Protein AF-0000000087411820 (afdb_homodimer)

Nearest PDB structures (foldseek):
  9e6q-assembly1_AR  TM=7.137E-01  e=5.058E-02  Pyrobaculum calidifontis JCM 11548
  6uz7-assembly1_AS  TM=5.877E-01  e=3.475E+00  Kluyveromyces lactis
  8ove-assembly1_BS  TM=5.821E-01  e=7.176E+00  Trypanosoma brucei brucei
  4v8p-assembly2_DX  TM=5.205E-01  e=9.707E+00  Tetrahymena thermophila
  9e6q-assembly1_AR  TM=7.141E-01  e=4.896E-02  Pyrobaculum calidifontis JCM 11548

Sequence (134 aa):
MFAYRFEVIFSDESRAAVVVIHDNEEEAFRSAQNQIDRYFLPSKSIKELAIVEKKPAEAGWGYVIELMFAYRFEVIFSDESRAAVVVIHDNEEEAFRSAQNQIDRYFLPSKSIKELAIVEKKPAEAGWGYVIEL

Foldseek 3Di:
DKKWWKWWQFPVRDIDIDIDDDDDDVVVVVVRQVVQPVVDVPHTHTPDMDTDDMDHPDPPDDDDDDD/DKKWWKWWQFPVRDIDIDIDDDDDDVVVVVVRQVVQVVVDVPHTHTPDMDTDDMDHPDPPDDDDDDD

pLDDT: mean 97.59, std 1.59, range [92.06, 98.94]

InterPro domains:
  IPR024998 Protein of unknown function DUF3906 [PF13046] (1-65)

Secondary structure (DSSP, 8-state):
-EEEEEEEEETTS-EEEEEEEESSHHHHHHHHHHHHHHHSSSPPPEEEEEEEEEEE--TT-EEEEE-/-EEEEEEEEETTS-EEEEEEEESSHHHHHHHHHHHHHHHSSSPPPEEEEEEEEEEE--TT-EEEEE-

Solvent-accessible surface area (backbone atoms only — not comparable to full-atom values): 7251 Å² total; per-residue (Å²): 95,28,30,37,34,30,41,36,34,31,68,87,66,48,45,30,38,33,38,30,30,26,82,46,68,70,60,35,52,53,36,44,51,50,52,50,46,70,70,31,83,73,70,74,58,74,66,44,77,43,81,74,48,78,42,66,62,39,74,68,36,70,47,79,41,74,80,95,28,31,36,33,30,43,35,34,31,69,86,67,49,44,30,37,33,39,33,31,26,84,46,68,69,60,35,52,52,35,45,52,51,52,49,46,70,71,31,83,73,70,74,59,75,66,42,78,43,80,74,47,78,42,66,62,38,72,69,36,68,48,78,41,76,80

Radius of gyration: 14.31 Å; Cα contacts (8 Å, |Δi|>4): 311; chains: 2; bounding box: 32×38×23 Å

Organism: NCBI:txid267746

Structure (mmCIF, N/CA/C/O backbone):
data_AF-0000000087411820-model_v1
#
loop_
_entity.id
_entity.type
_entity.pdbx_description
1 polymer 'DUF3906 domain-containing protein'
#
loop_
_atom_site.group_PDB
_atom_site.id
_atom_site.type_symbol
_atom_site.label_atom_id
_atom_site.label_alt_id
_atom_site.label_comp_id
_atom_site.label_asym_id
_atom_site.label_entity_id
_atom_site.label_seq_id
_atom_site.pdbx_PDB_ins_code
_atom_site.Cartn_x
_atom_site.Cartn_y
_atom_site.Cartn_z
_atom_site.occupancy
_atom_site.B_iso_or_equiv
_atom_site.auth_seq_id
_atom_site.auth_comp_id
_atom_site.auth_asym_id
_atom_site.auth_atom_id
_atom_site.pdbx_PDB_model_num
ATOM 1 N N . MET A 1 1 ? 15.359 1.253 -7.66 1 94.12 1 MET A N 1
ATOM 2 C CA . MET A 1 1 ? 14.344 0.221 -7.465 1 94.12 1 MET A CA 1
ATOM 3 C C . MET A 1 1 ? 12.945 0.786 -7.684 1 94.12 1 MET A C 1
ATOM 5 O O . MET A 1 1 ? 12.773 2 -7.801 1 94.12 1 MET A O 1
ATOM 9 N N . PHE A 1 2 ? 11.992 -0.154 -7.801 1 97.81 2 PHE A N 1
ATOM 10 C CA . PHE A 1 2 ? 10.617 0.273 -8.047 1 97.81 2 PHE A CA 1
ATOM 11 C C . PHE A 1 2 ? 9.688 -0.258 -6.957 1 97.81 2 PHE A C 1
ATOM 13 O O . PHE A 1 2 ? 9.938 -1.317 -6.383 1 97.81 2 PHE A O 1
ATOM 20 N N . ALA A 1 3 ? 8.742 0.548 -6.703 1 98.25 3 ALA A N 1
ATOM 21 C CA . ALA A 1 3 ? 7.617 0.067 -5.906 1 98.25 3 ALA A CA 1
ATOM 22 C C . ALA A 1 3 ? 6.477 -0.415 -6.801 1 98.25 3 ALA A C 1
ATOM 24 O O . ALA A 1 3 ? 6.105 0.263 -7.762 1 98.25 3 ALA A O 1
ATOM 25 N N . TYR A 1 4 ? 6.047 -1.57 -6.465 1 98.75 4 TYR A N 1
ATOM 26 C CA . TYR A 1 4 ? 4.953 -2.186 -7.211 1 98.75 4 TYR A CA 1
ATOM 27 C C . TYR A 1 4 ? 3.705 -2.312 -6.344 1 98.75 4 TYR A C 1
ATOM 29 O O . TYR A 1 4 ? 3.775 -2.797 -5.211 1 98.75 4 TYR A O 1
ATOM 37 N N . ARG A 1 5 ? 2.572 -1.894 -6.918 1 98.88 5 ARG A N 1
ATOM 38 C CA . ARG A 1 5 ? 1.275 -2.186 -6.316 1 98.88 5 ARG A CA 1
ATOM 39 C C . ARG A 1 5 ? 0.561 -3.303 -7.07 1 98.88 5 ARG A C 1
ATOM 41 O O . ARG A 1 5 ? 0.331 -3.195 -8.273 1 98.88 5 ARG A O 1
ATOM 48 N N . PHE A 1 6 ? 0.236 -4.301 -6.301 1 98.94 6 PHE A N 1
ATOM 49 C CA . PHE A 1 6 ? -0.529 -5.43 -6.82 1 98.94 6 PHE A CA 1
ATOM 50 C C . PHE A 1 6 ? -1.969 -5.383 -6.324 1 98.94 6 PHE A C 1
ATOM 52 O O . PHE A 1 6 ? -2.242 -4.84 -5.25 1 98.94 6 PHE A O 1
ATOM 59 N N . GLU A 1 7 ? -2.816 -5.93 -7.109 1 98.88 7 GLU A N 1
ATOM 60 C CA . GLU A 1 7 ? -4.117 -6.379 -6.625 1 98.88 7 GLU A CA 1
ATOM 61 C C . GLU A 1 7 ? -4.234 -7.898 -6.68 1 98.88 7 GLU A C 1
ATOM 63 O O . GLU A 1 7 ? -3.812 -8.523 -7.656 1 98.88 7 GLU A O 1
ATOM 68 N N . VAL A 1 8 ? -4.734 -8.414 -5.598 1 98.81 8 VAL A N 1
ATOM 69 C CA . VAL A 1 8 ? -4.953 -9.859 -5.547 1 98.81 8 VAL A CA 1
ATOM 70 C C . VAL A 1 8 ? -6.438 -10.148 -5.332 1 98.81 8 VAL A C 1
ATOM 72 O O . VAL A 1 8 ? -7.102 -9.469 -4.543 1 98.81 8 VAL A O 1
ATOM 75 N N . ILE A 1 9 ? -6.918 -11.047 -6.125 1 98.81 9 ILE A N 1
ATOM 76 C CA . ILE A 1 9 ? -8.219 -11.664 -5.902 1 98.81 9 ILE A CA 1
ATOM 77 C C . ILE A 1 9 ? -8.039 -13.102 -5.43 1 98.81 9 ILE A C 1
ATOM 79 O O . ILE A 1 9 ? -7.367 -13.898 -6.09 1 98.81 9 ILE A O 1
ATOM 83 N N . PHE A 1 10 ? -8.625 -13.305 -4.293 1 98.62 10 PHE A N 1
ATOM 84 C CA . PHE A 1 10 ? -8.5 -14.656 -3.748 1 98.62 10 PHE A CA 1
ATOM 85 C C . PHE A 1 10 ? -9.633 -15.547 -4.254 1 98.62 10 PHE A C 1
ATOM 87 O O . PHE A 1 10 ? -10.625 -15.047 -4.793 1 98.62 10 PHE A O 1
ATOM 94 N N . SER A 1 11 ? -9.445 -16.906 -4.066 1 98.12 11 SER A N 1
ATOM 95 C CA . SER A 1 11 ? -10.43 -17.859 -4.562 1 98.12 11 SER A CA 1
ATOM 96 C C . SER A 1 11 ? -11.773 -17.688 -3.875 1 98.12 11 SER A C 1
ATOM 98 O O . SER A 1 11 ? -12.82 -18 -4.445 1 98.12 11 SER A O 1
ATOM 100 N N . ASP A 1 12 ? -11.75 -17.203 -2.639 1 97.5 12 ASP A N 1
ATOM 101 C CA . ASP A 1 12 ? -12.992 -16.953 -1.922 1 97.5 12 ASP A CA 1
ATOM 102 C C . ASP A 1 12 ? -13.578 -15.594 -2.301 1 97.5 12 ASP A C 1
ATOM 104 O O . ASP A 1 12 ? -14.523 -15.117 -1.663 1 97.5 12 ASP A O 1
ATOM 108 N N . GLU A 1 13 ? -13.031 -14.898 -3.182 1 97.94 13 GLU A N 1
ATOM 109 C CA . GLU A 1 13 ? -13.484 -13.672 -3.824 1 97.94 13 GLU A CA 1
ATOM 110 C C . GLU A 1 13 ? -13.125 -12.445 -2.992 1 97.94 13 GLU A C 1
ATOM 112 O O . GLU A 1 13 ? -13.414 -11.312 -3.387 1 97.94 13 GLU A O 1
ATOM 117 N N . SER A 1 14 ? -12.484 -12.648 -1.858 1 98.19 14 SER A N 1
ATOM 118 C CA . SER A 1 14 ? -11.93 -11.516 -1.137 1 98.19 14 SER A CA 1
ATOM 119 C C . SER A 1 14 ? -10.75 -10.906 -1.891 1 98.19 14 SER A C 1
ATOM 121 O O . SER A 1 14 ? -10.219 -11.516 -2.824 1 98.19 14 SER A O 1
ATOM 123 N N . ARG A 1 15 ? -10.406 -9.633 -1.504 1 98.81 15 ARG A N 1
ATOM 124 C CA . ARG A 1 15 ? -9.383 -8.922 -2.262 1 98.81 15 ARG A CA 1
ATOM 125 C C . ARG A 1 15 ? -8.391 -8.234 -1.329 1 98.81 15 ARG A C 1
ATOM 127 O O . ARG A 1 15 ? -8.727 -7.914 -0.187 1 98.81 15 ARG A O 1
ATOM 134 N N . ALA A 1 16 ? -7.242 -8 -1.812 1 98.88 16 ALA A N 1
ATOM 135 C CA . ALA A 1 16 ? -6.238 -7.199 -1.115 1 98.88 16 ALA A CA 1
ATOM 136 C C . ALA A 1 16 ? -5.324 -6.48 -2.105 1 98.88 16 ALA A C 1
ATOM 138 O O . ALA A 1 16 ? -5.246 -6.863 -3.275 1 98.88 16 ALA A O 1
ATOM 139 N N . ALA A 1 17 ? -4.809 -5.41 -1.703 1 98.88 17 ALA A N 1
ATOM 140 C CA . ALA A 1 17 ? -3.666 -4.805 -2.379 1 98.88 17 ALA A CA 1
ATOM 141 C C . ALA A 1 17 ? -2.354 -5.211 -1.714 1 98.88 17 ALA A C 1
ATOM 143 O O . ALA A 1 17 ? -2.307 -5.426 -0.5 1 98.88 17 ALA A O 1
ATOM 144 N N . VAL A 1 18 ? -1.32 -5.359 -2.463 1 98.88 18 VAL A N 1
ATOM 145 C CA . VAL A 1 18 ? 0.02 -5.645 -1.963 1 98.88 18 VAL A CA 1
ATOM 146 C C . VAL A 1 18 ? 1.016 -4.648 -2.551 1 98.88 18 VAL A C 1
ATOM 148 O O . VAL A 1 18 ? 1.021 -4.406 -3.76 1 98.88 18 VAL A O 1
ATOM 151 N N . VAL A 1 19 ? 1.807 -4.02 -1.676 1 98.88 19 VAL A N 1
ATOM 152 C CA . VAL A 1 19 ? 2.865 -3.135 -2.148 1 98.88 19 VAL A CA 1
ATOM 153 C C . VAL A 1 19 ? 4.23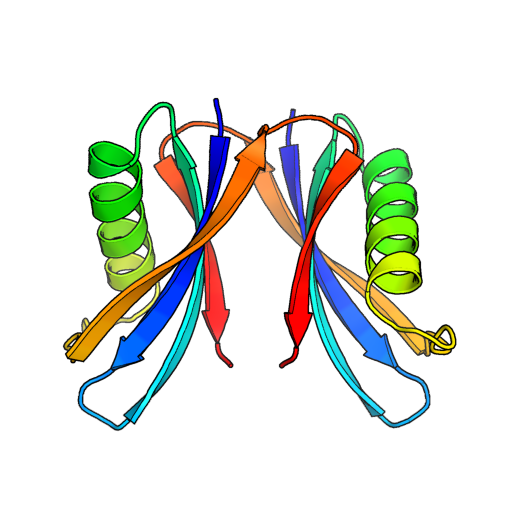 -3.723 -1.793 1 98.88 19 VAL A C 1
ATOM 155 O O . VAL A 1 19 ? 4.477 -4.082 -0.64 1 98.88 19 VAL A O 1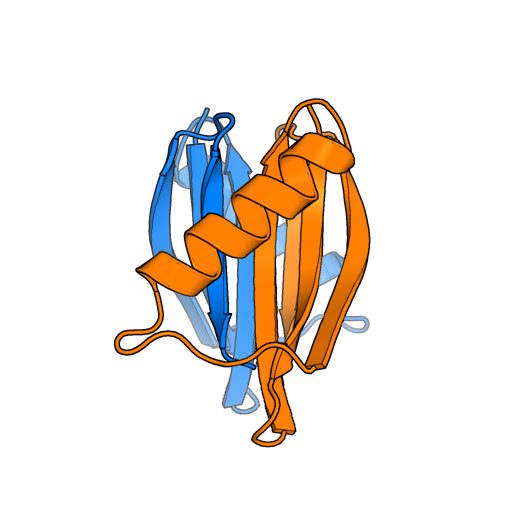
ATOM 158 N N . VAL A 1 20 ? 5.082 -3.852 -2.803 1 98.69 20 VAL A N 1
ATOM 159 C CA . VAL A 1 20 ? 6.434 -4.359 -2.578 1 98.69 20 VAL A CA 1
ATOM 160 C C . VAL A 1 20 ? 7.438 -3.527 -3.369 1 98.69 20 VAL A C 1
ATOM 162 O O . VAL A 1 20 ? 7.059 -2.779 -4.273 1 98.69 20 VAL A O 1
ATOM 165 N N . ILE A 1 21 ? 8.711 -3.668 -2.928 1 98.19 21 ILE A N 1
ATOM 166 C CA . ILE A 1 21 ? 9.805 -2.955 -3.584 1 98.19 21 ILE A CA 1
ATOM 167 C C . ILE A 1 21 ? 10.797 -3.957 -4.164 1 98.19 21 ILE A C 1
ATOM 169 O O . ILE A 1 21 ? 11.25 -4.867 -3.465 1 98.19 21 ILE A O 1
ATOM 173 N N . HIS A 1 22 ? 11.109 -3.766 -5.477 1 98.25 22 HIS A N 1
ATOM 174 C CA . HIS A 1 22 ? 12.086 -4.637 -6.117 1 98.25 22 HIS A CA 1
ATOM 175 C C . HIS A 1 22 ? 12.695 -3.971 -7.352 1 98.25 22 HIS A C 1
ATOM 177 O O . HIS A 1 22 ? 12.18 -2.955 -7.828 1 98.25 22 HIS A O 1
ATOM 183 N N . ASP A 1 23 ? 13.711 -4.645 -7.824 1 97.19 23 ASP A N 1
ATOM 184 C CA . ASP A 1 23 ? 14.406 -4.125 -9 1 97.19 23 ASP A CA 1
ATOM 185 C C . ASP A 1 23 ? 13.641 -4.469 -10.281 1 97.19 23 ASP A C 1
ATOM 187 O O . ASP A 1 23 ? 13.75 -3.764 -11.281 1 97.19 23 ASP A O 1
ATOM 191 N N . ASN A 1 24 ? 12.93 -5.621 -10.281 1 97.31 24 ASN A N 1
ATOM 192 C CA . ASN A 1 24 ? 12.25 -6.066 -11.492 1 97.31 24 ASN A CA 1
ATOM 193 C C . ASN A 1 24 ? 10.93 -6.762 -11.172 1 97.31 24 ASN A C 1
ATOM 195 O O . ASN A 1 24 ? 10.656 -7.09 -10.016 1 97.31 24 ASN A O 1
ATOM 199 N N . GLU A 1 25 ? 10.117 -6.98 -12.188 1 98.12 25 GLU A N 1
ATOM 200 C CA . GLU A 1 25 ? 8.75 -7.465 -12.016 1 98.12 25 GLU A CA 1
ATOM 201 C C . GLU A 1 25 ? 8.734 -8.906 -11.516 1 98.12 25 GLU A C 1
ATOM 203 O O . GLU A 1 25 ? 7.895 -9.273 -10.695 1 98.12 25 GLU A O 1
ATOM 208 N N . GLU A 1 26 ? 9.617 -9.711 -12.031 1 97.94 26 GLU A N 1
ATOM 209 C CA . GLU A 1 26 ? 9.656 -11.117 -11.617 1 97.94 26 GLU A CA 1
ATOM 210 C C . GLU A 1 26 ? 9.867 -11.242 -10.109 1 97.94 26 GLU A C 1
ATOM 212 O O . GLU A 1 26 ? 9.133 -11.961 -9.438 1 97.94 26 GLU A O 1
ATOM 217 N N . GLU A 1 27 ? 10.859 -10.531 -9.609 1 98.25 27 GLU A N 1
ATOM 218 C CA . GLU A 1 27 ? 11.141 -10.547 -8.18 1 98.25 27 GLU A CA 1
ATOM 219 C C . GLU A 1 27 ? 10.016 -9.891 -7.391 1 98.25 27 GLU A C 1
ATOM 221 O O . GLU A 1 27 ? 9.719 -10.297 -6.266 1 98.25 27 GLU A O 1
ATOM 226 N N . ALA A 1 28 ? 9.391 -8.898 -7.961 1 98.5 28 ALA A N 1
ATOM 227 C CA . ALA A 1 28 ? 8.25 -8.258 -7.316 1 98.5 28 ALA A CA 1
ATOM 228 C C . ALA A 1 28 ? 7.098 -9.242 -7.137 1 98.5 28 ALA A C 1
ATOM 230 O O . ALA A 1 28 ? 6.449 -9.266 -6.086 1 98.5 28 ALA A O 1
ATOM 231 N N . PHE A 1 29 ? 6.832 -10.094 -8.18 1 98.69 29 PHE A N 1
ATOM 232 C CA . PHE A 1 29 ? 5.789 -11.102 -8.078 1 98.69 29 PHE A CA 1
ATOM 233 C C . PHE A 1 29 ? 6.098 -12.094 -6.965 1 98.69 29 PHE A C 1
ATOM 235 O O . PHE A 1 29 ? 5.219 -12.43 -6.168 1 98.69 29 PHE A O 1
ATOM 242 N N .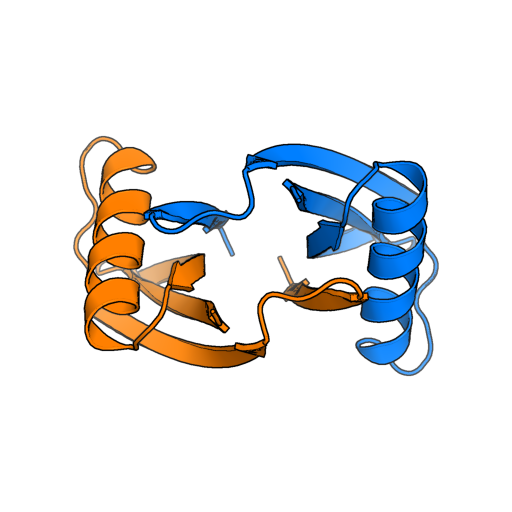 ARG A 1 30 ? 7.316 -12.5 -6.918 1 98.06 30 ARG A N 1
ATOM 243 C CA . ARG A 1 30 ? 7.711 -13.453 -5.879 1 98.06 30 ARG A CA 1
ATOM 244 C C . ARG A 1 30 ? 7.543 -12.844 -4.492 1 98.06 30 ARG A C 1
ATOM 246 O O . ARG A 1 30 ? 7.02 -13.5 -3.584 1 98.06 30 ARG A O 1
ATOM 253 N N . SER A 1 31 ? 7.996 -11.633 -4.336 1 98.25 31 SER A N 1
ATOM 254 C CA . SER A 1 31 ? 7.891 -10.961 -3.045 1 98.25 31 SER A CA 1
ATOM 255 C C . SER A 1 31 ? 6.434 -10.742 -2.652 1 98.25 31 SER A C 1
ATOM 257 O O . SER A 1 31 ? 6.074 -10.875 -1.481 1 98.25 31 SER A O 1
ATOM 259 N N . ALA A 1 32 ? 5.617 -10.359 -3.666 1 98.56 32 ALA A N 1
ATOM 260 C CA . ALA A 1 32 ? 4.195 -10.188 -3.381 1 98.56 32 ALA A CA 1
ATOM 261 C C . ALA A 1 32 ? 3.582 -11.484 -2.855 1 98.56 32 ALA A C 1
ATOM 263 O O . ALA A 1 32 ? 2.859 -11.477 -1.855 1 98.56 32 ALA A O 1
ATOM 264 N N . GLN A 1 33 ? 3.887 -12.555 -3.521 1 97.88 33 GLN A N 1
ATOM 265 C CA . GLN A 1 33 ? 3.406 -13.859 -3.076 1 97.88 33 GLN A CA 1
ATOM 266 C C . GLN A 1 33 ? 3.885 -14.164 -1.661 1 97.88 33 GLN A C 1
ATOM 268 O O . GLN A 1 33 ? 3.111 -14.648 -0.83 1 97.88 33 GLN A O 1
ATOM 273 N N . ASN A 1 34 ? 5.133 -13.906 -1.396 1 97.38 34 ASN A N 1
ATOM 274 C CA . ASN A 1 34 ? 5.691 -14.156 -0.073 1 97.38 34 ASN A CA 1
ATOM 275 C C . ASN A 1 34 ? 4.984 -13.336 1 1 97.38 34 ASN A C 1
ATOM 277 O O . ASN A 1 34 ? 4.688 -13.844 2.082 1 97.38 34 ASN A O 1
ATOM 281 N N . GLN A 1 35 ? 4.766 -12.047 0.756 1 98.06 35 GLN A N 1
ATOM 282 C CA . GLN A 1 35 ? 4.066 -11.188 1.702 1 98.06 35 GLN A CA 1
ATOM 283 C C . GLN A 1 35 ? 2.664 -11.711 1.997 1 98.06 35 GLN A C 1
ATOM 285 O O . GLN A 1 35 ? 2.217 -11.695 3.146 1 98.06 35 GLN A O 1
ATOM 290 N N . ILE A 1 36 ? 1.966 -12.148 0.911 1 98.31 36 ILE A N 1
ATOM 291 C CA . ILE A 1 36 ? 0.614 -12.672 1.067 1 98.31 36 ILE A CA 1
ATOM 292 C C . ILE A 1 36 ? 0.647 -13.922 1.946 1 98.31 36 ILE A C 1
ATOM 294 O O . ILE A 1 36 ? -0.163 -14.062 2.865 1 98.31 36 ILE A O 1
ATOM 298 N N . ASP A 1 37 ? 1.571 -14.781 1.699 1 97 37 ASP A N 1
ATOM 299 C CA . ASP A 1 37 ? 1.686 -16.031 2.443 1 97 37 ASP A CA 1
ATOM 300 C C . ASP A 1 37 ? 1.972 -15.766 3.92 1 97 37 ASP A C 1
ATOM 302 O O . ASP A 1 37 ? 1.455 -16.469 4.793 1 97 37 ASP A O 1
ATOM 306 N N . ARG A 1 38 ? 2.771 -14.836 4.168 1 96.69 38 ARG A N 1
ATOM 307 C CA . ARG A 1 38 ? 3.123 -14.508 5.547 1 96.69 38 ARG A CA 1
ATOM 308 C C . ARG A 1 38 ? 1.955 -13.844 6.266 1 96.69 38 ARG A C 1
ATOM 310 O O . ARG A 1 38 ? 1.794 -13.992 7.477 1 96.69 38 ARG A O 1
ATOM 317 N N . TYR A 1 39 ? 1.199 -13.094 5.605 1 97.31 39 TYR A N 1
ATOM 318 C CA . TYR A 1 39 ? 0.116 -12.297 6.172 1 97.31 39 TYR A CA 1
ATOM 319 C C . TYR A 1 39 ? -1.09 -13.172 6.5 1 97.31 39 TYR A C 1
ATOM 321 O O . TYR A 1 39 ? -1.755 -12.961 7.516 1 97.31 39 TYR A O 1
ATOM 329 N N . PHE A 1 40 ? -1.367 -14.055 5.547 1 97.12 40 PHE A N 1
ATOM 330 C CA . PHE A 1 40 ? -2.508 -14.938 5.742 1 97.12 40 PHE A CA 1
ATOM 331 C C . PHE A 1 40 ? -2.051 -16.312 6.223 1 97.12 40 PHE A C 1
ATOM 333 O O . PHE A 1 40 ? -1.405 -17.047 5.48 1 97.12 40 PHE A O 1
ATOM 340 N N . LEU A 1 41 ? -2.57 -16.609 7.469 1 92.81 41 LEU A N 1
ATOM 341 C CA . LEU A 1 41 ? -2.34 -17.922 8.055 1 92.81 41 LEU A CA 1
ATOM 342 C C . LEU A 1 41 ? -3.656 -18.578 8.461 1 92.81 41 LEU A C 1
ATOM 344 O O . LEU A 1 41 ? -4.336 -18.109 9.375 1 92.81 41 LEU A O 1
ATOM 348 N N . PRO A 1 42 ? -4.102 -19.672 7.922 1 94.12 42 PRO A N 1
ATOM 349 C CA . PRO A 1 42 ? -3.361 -20.406 6.891 1 94.12 42 PRO A CA 1
ATOM 350 C C . PRO A 1 42 ? -3.275 -19.641 5.574 1 94.12 42 PRO A C 1
ATOM 352 O O . PRO A 1 42 ? -3.971 -18.641 5.391 1 94.12 42 PRO A O 1
ATOM 355 N N . SER A 1 43 ? -2.461 -20.125 4.52 1 94.25 43 SER A N 1
ATOM 356 C CA . SER A 1 43 ? -2.318 -19.469 3.223 1 94.25 43 SER A CA 1
ATOM 357 C C . SER A 1 43 ? -3.645 -19.422 2.473 1 94.25 43 SER A C 1
ATOM 359 O O . SER A 1 43 ? -4.477 -20.328 2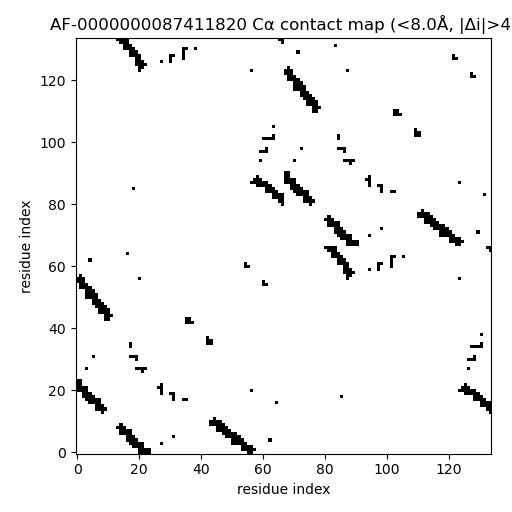.625 1 94.25 43 SER A O 1
ATOM 361 N N . LYS A 1 44 ? -3.84 -18.375 1.688 1 95.94 44 LYS A N 1
ATOM 362 C CA . LYS A 1 44 ? -5.02 -18.266 0.836 1 95.94 44 LYS A CA 1
ATOM 363 C C . LYS A 1 44 ? -4.688 -18.609 -0.613 1 95.94 44 LYS A C 1
ATOM 365 O O . LYS A 1 44 ? -3.621 -18.234 -1.113 1 95.94 44 LYS A O 1
ATOM 370 N N . SER A 1 45 ? -5.652 -19.234 -1.239 1 97.12 45 SER A N 1
ATOM 371 C CA . SER A 1 45 ? -5.504 -19.531 -2.658 1 97.12 45 SER A CA 1
ATOM 372 C C . SER A 1 45 ? -5.734 -18.297 -3.518 1 97.12 45 SER A C 1
ATOM 374 O O . SER A 1 45 ? -6.707 -17.562 -3.312 1 97.12 45 SER A O 1
ATOM 376 N N . ILE A 1 46 ? -4.836 -18.141 -4.469 1 98.44 46 ILE A N 1
ATOM 377 C CA . ILE A 1 46 ? -4.898 -16.938 -5.293 1 98.44 46 ILE A CA 1
ATOM 378 C C . ILE A 1 46 ? -5.574 -17.266 -6.625 1 98.44 46 ILE A C 1
ATOM 380 O O . ILE A 1 46 ? -5.152 -18.172 -7.34 1 98.44 46 ILE A O 1
ATOM 384 N N . LYS A 1 47 ? -6.633 -16.562 -6.867 1 98.56 47 LYS A N 1
ATOM 385 C CA . LYS A 1 47 ? -7.281 -16.641 -8.172 1 98.56 47 LYS A CA 1
ATOM 386 C C . LYS A 1 47 ? -6.574 -15.758 -9.195 1 98.56 47 LYS A C 1
ATOM 388 O O . LYS A 1 47 ? -6.348 -16.188 -10.336 1 98.56 47 LYS A O 1
ATOM 393 N N . GLU A 1 48 ? -6.25 -14.531 -8.812 1 98.56 48 GLU A N 1
ATOM 394 C CA . GLU A 1 48 ? -5.586 -13.57 -9.695 1 98.56 48 GLU A CA 1
ATOM 395 C C . GLU A 1 48 ? -4.609 -12.695 -8.914 1 98.56 48 GLU A C 1
ATOM 397 O O . GLU A 1 48 ? -4.906 -12.266 -7.801 1 98.56 48 GLU A O 1
ATOM 402 N N . LEU A 1 49 ? -3.473 -12.445 -9.484 1 98.69 49 LEU A N 1
ATOM 403 C CA . LEU A 1 49 ? -2.461 -11.523 -8.984 1 98.69 49 LEU A CA 1
ATOM 404 C C . LEU A 1 49 ? -1.909 -10.656 -10.117 1 98.69 49 LEU A C 1
ATOM 406 O O . LEU A 1 49 ? -1.332 -11.18 -11.07 1 98.69 49 LEU A O 1
ATOM 410 N N . ALA A 1 50 ? -2.133 -9.406 -10.016 1 98.69 50 ALA A N 1
ATOM 411 C CA . ALA A 1 50 ? -1.754 -8.555 -11.141 1 98.69 50 ALA A CA 1
ATOM 412 C C . ALA A 1 50 ? -1.104 -7.258 -10.656 1 98.69 50 ALA A C 1
ATOM 414 O O . ALA A 1 50 ? -1.534 -6.676 -9.656 1 98.69 50 ALA A O 1
ATOM 415 N N . ILE A 1 51 ? -0.111 -6.797 -11.352 1 98.75 51 ILE A N 1
ATOM 416 C CA . ILE A 1 51 ? 0.448 -5.469 -11.125 1 98.75 51 ILE A CA 1
ATOM 417 C C . ILE A 1 51 ? -0.535 -4.402 -11.602 1 98.75 51 ILE A C 1
ATOM 419 O O . ILE A 1 51 ? -0.997 -4.445 -12.742 1 98.75 51 ILE A O 1
ATOM 423 N N . VAL A 1 52 ? -0.817 -3.469 -10.719 1 98.44 52 VAL A N 1
ATOM 424 C CA . VAL A 1 52 ? -1.74 -2.393 -11.062 1 98.44 52 VAL A CA 1
ATOM 425 C C . VAL A 1 52 ? -0.956 -1.126 -11.406 1 98.44 52 VAL A C 1
ATOM 427 O O . VAL A 1 52 ? -1.389 -0.323 -12.234 1 98.44 52 VAL A O 1
ATOM 430 N N . GLU A 1 53 ? 0.093 -0.856 -10.688 1 98.12 53 GLU A N 1
ATOM 431 C CA . GLU A 1 53 ? 0.879 0.365 -10.828 1 98.12 53 GLU A CA 1
ATOM 432 C C . GLU A 1 53 ? 2.34 0.126 -10.461 1 98.12 53 GLU A C 1
ATOM 434 O O . GLU A 1 53 ? 2.637 -0.66 -9.555 1 98.12 53 GLU A O 1
ATOM 439 N N . LYS A 1 54 ? 3.24 0.675 -11.203 1 97.94 54 LYS A N 1
ATOM 440 C CA . LYS A 1 54 ? 4.68 0.693 -10.953 1 97.94 54 LYS A CA 1
ATOM 441 C C . LYS A 1 54 ? 5.203 2.125 -10.859 1 97.94 54 LYS A C 1
ATOM 443 O O . LYS A 1 54 ? 4.934 2.945 -11.742 1 97.94 54 LYS A O 1
ATOM 448 N N . LYS A 1 55 ? 5.887 2.369 -9.734 1 97 55 LYS A N 1
ATOM 449 C CA . LYS A 1 55 ? 6.492 3.682 -9.523 1 97 55 LYS A CA 1
ATOM 450 C C . LYS A 1 55 ? 7.941 3.551 -9.062 1 97 55 LYS A C 1
ATOM 452 O O . LYS A 1 55 ? 8.328 2.531 -8.492 1 97 55 LYS A O 1
ATOM 457 N N . PRO A 1 56 ? 8.727 4.637 -9.328 1 96.75 56 PRO A N 1
ATOM 458 C CA . PRO A 1 56 ? 10.031 4.621 -8.664 1 96.75 56 PRO A CA 1
ATOM 459 C C . PRO A 1 56 ? 9.922 4.551 -7.145 1 96.75 56 PRO A C 1
ATOM 461 O O . PRO A 1 56 ? 9.047 5.188 -6.555 1 96.75 56 PRO A O 1
ATOM 464 N N . ALA A 1 57 ? 10.711 3.676 -6.543 1 96.56 57 ALA A N 1
ATOM 465 C CA . ALA A 1 57 ? 10.766 3.629 -5.082 1 96.56 57 ALA A CA 1
ATOM 466 C C . ALA A 1 57 ? 11.617 4.773 -4.531 1 96.56 57 ALA A C 1
ATOM 468 O O . ALA A 1 57 ? 12.711 4.547 -4.012 1 96.56 57 ALA A O 1
ATOM 469 N N . GLU A 1 58 ? 11.078 5.957 -4.625 1 95.69 58 GLU A N 1
ATOM 470 C CA . GLU A 1 58 ? 11.781 7.172 -4.23 1 95.69 58 GLU A CA 1
ATOM 471 C C . GLU A 1 58 ? 10.914 8.047 -3.336 1 95.69 58 GLU A C 1
ATOM 473 O O . GLU A 1 58 ? 9.688 7.895 -3.309 1 95.69 58 GLU A O 1
ATOM 478 N N . ALA A 1 59 ? 11.672 8.906 -2.648 1 95.06 59 ALA A N 1
ATOM 479 C CA . ALA A 1 59 ? 10.961 9.828 -1.769 1 95.06 59 ALA A CA 1
ATOM 480 C C . ALA A 1 59 ? 9.875 10.594 -2.531 1 95.06 59 ALA A C 1
ATOM 482 O O . ALA A 1 59 ? 10.117 11.078 -3.637 1 95.06 59 ALA A O 1
ATOM 483 N N . GLY A 1 60 ? 8.734 10.641 -1.87 1 92.06 60 GLY A N 1
ATOM 484 C CA . GLY A 1 60 ? 7.664 11.445 -2.428 1 92.06 60 GLY A CA 1
ATOM 485 C C . GLY A 1 60 ? 6.68 10.648 -3.262 1 92.06 60 GLY A C 1
ATOM 486 O O . GLY A 1 60 ? 5.566 11.102 -3.521 1 92.06 60 GLY A O 1
ATOM 487 N N . TRP A 1 61 ? 7.141 9.547 -3.73 1 92.44 61 TRP A N 1
ATOM 488 C CA . TRP A 1 61 ? 6.242 8.656 -4.469 1 92.44 61 TRP A CA 1
ATOM 489 C C . TRP A 1 61 ? 5.465 7.758 -3.516 1 92.44 61 TRP A C 1
ATOM 491 O O . TRP A 1 61 ? 5.883 7.539 -2.375 1 92.44 61 TRP A O 1
ATOM 501 N N . GLY A 1 62 ? 4.258 7.34 -3.953 1 97.12 62 GLY A N 1
ATOM 502 C CA . GLY A 1 62 ? 3.447 6.508 -3.082 1 97.12 62 GLY A CA 1
ATOM 503 C C . GLY A 1 62 ? 2.139 6.078 -3.715 1 97.12 62 GLY A C 1
ATOM 504 O O . GLY A 1 62 ? 1.919 6.293 -4.91 1 97.12 62 GLY A O 1
ATOM 505 N N . TYR A 1 63 ? 1.437 5.387 -2.982 1 98.69 63 TYR A N 1
ATOM 506 C CA . TYR A 1 63 ? 0.163 4.836 -3.43 1 98.69 63 TYR A CA 1
ATOM 507 C C . TYR A 1 63 ? -0.954 5.18 -2.453 1 98.69 63 TYR A C 1
ATOM 509 O O . TYR A 1 63 ? -0.751 5.16 -1.236 1 98.69 63 TYR A O 1
ATOM 517 N N . VAL A 1 64 ? -2.111 5.484 -3.045 1 98.75 64 VAL A N 1
ATOM 518 C CA . VAL A 1 64 ? -3.355 5.551 -2.285 1 98.75 64 VAL A CA 1
ATOM 519 C C . VAL A 1 64 ? -4.238 4.355 -2.631 1 98.75 64 VAL A C 1
ATOM 521 O O . VAL A 1 64 ? -4.465 4.062 -3.809 1 98.75 64 VAL A O 1
ATOM 524 N N . ILE A 1 65 ? -4.703 3.654 -1.606 1 98.81 65 ILE A N 1
ATOM 525 C CA . ILE A 1 65 ? -5.512 2.453 -1.772 1 98.81 65 ILE A CA 1
ATOM 526 C C . ILE A 1 65 ? -6.82 2.6 -0.998 1 98.81 65 ILE A C 1
ATOM 528 O O . ILE A 1 65 ? -6.82 2.611 0.236 1 98.81 65 ILE A O 1
ATOM 532 N N . GLU A 1 66 ? -7.848 2.707 -1.783 1 98.31 66 GLU A N 1
ATOM 533 C CA . GLU A 1 66 ? -9.148 2.814 -1.124 1 98.31 66 GLU A CA 1
ATOM 534 C C . GLU A 1 66 ? -9.531 1.506 -0.44 1 98.31 66 GLU A C 1
ATOM 536 O O . GLU A 1 66 ? -9.297 0.424 -0.983 1 98.31 66 GLU A O 1
ATOM 541 N N . LEU A 1 67 ? -10.031 1.634 0.822 1 96.75 67 LEU A N 1
ATOM 542 C CA . LEU A 1 67 ? -10.367 0.458 1.614 1 96.75 67 LEU A CA 1
ATOM 543 C C . LEU A 1 67 ? -11.867 0.167 1.537 1 96.75 67 LEU A C 1
ATOM 545 O O . LEU A 1 67 ? -12.672 1.078 1.329 1 96.75 67 LEU A O 1
ATOM 549 N N . MET B 1 1 ? 16.125 4.477 3.561 1 94.19 1 MET B N 1
ATOM 550 C CA . MET B 1 1 ? 14.797 5.082 3.664 1 94.19 1 MET B CA 1
ATOM 551 C C . MET B 1 1 ? 13.781 4.07 4.176 1 94.19 1 MET B C 1
ATOM 553 O O . MET B 1 1 ? 14.07 2.875 4.258 1 94.19 1 MET B O 1
ATOM 557 N N . PHE B 1 2 ? 12.617 4.613 4.559 1 97.81 2 PHE B N 1
ATOM 558 C CA . PHE B 1 2 ? 11.578 3.738 5.094 1 97.81 2 PHE B CA 1
ATOM 559 C C . PHE B 1 2 ? 10.297 3.861 4.273 1 97.81 2 PHE B C 1
ATOM 561 O O . PHE B 1 2 ? 10.023 4.914 3.693 1 97.81 2 PHE B O 1
ATOM 568 N N . ALA B 1 3 ? 9.656 2.766 4.211 1 98.31 3 ALA B N 1
ATOM 569 C CA . ALA B 1 3 ? 8.281 2.787 3.721 1 98.31 3 ALA B CA 1
ATOM 570 C C . ALA B 1 3 ? 7.289 2.871 4.875 1 98.31 3 ALA B C 1
ATOM 572 O O . ALA B 1 3 ? 7.414 2.145 5.863 1 98.31 3 ALA B O 1
ATOM 573 N N . TYR B 1 4 ? 6.414 3.789 4.711 1 98.75 4 TYR B N 1
ATOM 574 C CA . TYR B 1 4 ? 5.383 4.008 5.719 1 98.75 4 TYR B CA 1
ATOM 575 C C . TYR B 1 4 ? 4.004 3.652 5.172 1 98.75 4 TYR B C 1
ATOM 577 O O . TYR B 1 4 ? 3.633 4.082 4.078 1 98.75 4 TYR B O 1
ATOM 585 N N . ARG B 1 5 ? 3.254 2.887 5.961 1 98.88 5 ARG B N 1
ATOM 586 C CA . ARG B 1 5 ? 1.836 2.678 5.691 1 98.88 5 ARG B CA 1
ATOM 587 C C . ARG B 1 5 ? 0.97 3.5 6.641 1 98.88 5 ARG B C 1
ATOM 589 O O . ARG B 1 5 ? 1.081 3.369 7.863 1 98.88 5 ARG B O 1
ATOM 596 N N . PHE B 1 6 ? 0.15 4.281 6.008 1 98.94 6 PHE B N 1
ATOM 597 C CA . PHE B 1 6 ? -0.816 5.09 6.742 1 98.94 6 PHE B CA 1
ATOM 598 C C . PHE B 1 6 ? -2.223 4.52 6.594 1 98.94 6 PHE B C 1
ATOM 600 O O . PHE B 1 6 ? -2.531 3.867 5.594 1 98.94 6 PHE B O 1
ATOM 607 N N . GLU B 1 7 ? -3.002 4.766 7.578 1 98.88 7 GLU B N 1
ATOM 608 C CA . GLU B 1 7 ? -4.453 4.711 7.43 1 98.88 7 GLU B CA 1
ATOM 609 C C . GLU B 1 7 ? -5.074 6.098 7.57 1 98.88 7 GLU B C 1
ATOM 611 O O . GLU B 1 7 ? -4.684 6.871 8.445 1 98.88 7 GLU B O 1
ATOM 616 N N . VAL B 1 8 ? -5.957 6.355 6.668 1 98.81 8 VAL B N 1
ATOM 617 C CA . VAL B 1 8 ? -6.672 7.625 6.727 1 98.81 8 VAL B CA 1
ATOM 618 C C . VAL B 1 8 ? -8.172 7.371 6.875 1 98.81 8 VAL B C 1
ATOM 620 O O . VAL B 1 8 ? -8.719 6.469 6.238 1 98.81 8 VAL B O 1
ATOM 623 N N . ILE B 1 9 ? -8.742 8.07 7.789 1 98.81 9 ILE B N 1
ATOM 624 C CA . ILE B 1 9 ? -10.195 8.188 7.902 1 98.81 9 ILE B CA 1
ATOM 625 C C . ILE B 1 9 ? -10.633 9.578 7.457 1 98.81 9 ILE B C 1
ATOM 627 O O . ILE B 1 9 ? -10.148 10.586 7.973 1 98.81 9 ILE B O 1
ATOM 631 N N . PHE B 1 10 ? -11.492 9.516 6.504 1 98.62 10 PHE B N 1
ATOM 632 C CA . PHE B 1 10 ? -11.984 10.789 6 1 98.62 10 PHE B CA 1
ATOM 633 C C . PHE B 1 10 ? -13.203 11.258 6.789 1 98.62 10 PHE B C 1
ATOM 635 O O . PHE B 1 10 ? -13.805 10.469 7.527 1 98.62 10 PHE B O 1
ATOM 642 N N . SER B 1 11 ? -13.547 12.586 6.613 1 98.12 11 SER B N 1
ATOM 643 C CA . SER B 1 11 ? -14.664 13.164 7.359 1 98.12 11 SER B CA 1
ATOM 644 C C . SER B 1 11 ? -15.984 12.492 6.992 1 98.12 11 SER B C 1
ATOM 646 O O . SER B 1 11 ? -16.906 12.445 7.805 1 98.12 11 SER B O 1
ATOM 648 N N . ASP B 1 12 ? -16.078 11.984 5.773 1 97.44 12 ASP B N 1
ATOM 649 C CA . ASP B 1 12 ? -17.281 11.281 5.355 1 97.44 12 ASP B CA 1
ATOM 650 C C . ASP B 1 12 ? -17.25 9.82 5.805 1 97.44 12 ASP B C 1
ATOM 652 O O . ASP B 1 12 ? -18.094 9.023 5.383 1 97.44 12 ASP B O 1
ATOM 656 N N . GLU B 1 13 ? -16.312 9.414 6.5 1 97.94 13 GLU B N 1
ATOM 657 C CA . GLU B 1 13 ? -16.141 8.133 7.184 1 97.94 13 GLU B CA 1
ATOM 658 C C . GLU B 1 13 ? -15.578 7.074 6.242 1 97.94 13 GLU B C 1
ATOM 660 O O . GLU B 1 13 ? -15.352 5.93 6.645 1 97.94 13 GLU B O 1
ATOM 665 N N . SER B 1 14 ? -15.344 7.438 5 1 98.19 14 SER B N 1
ATOM 666 C CA . SER B 1 14 ? -14.602 6.535 4.125 1 98.19 14 SER B CA 1
ATOM 667 C C . SER B 1 14 ? -13.148 6.41 4.559 1 98.19 14 SER B C 1
ATOM 669 O O . SER B 1 14 ? -12.672 7.207 5.367 1 98.19 14 SER B O 1
ATOM 671 N N . ARG B 1 15 ? -12.484 5.32 4.047 1 98.81 15 ARG B N 1
ATOM 672 C CA . ARG B 1 15 ? -11.133 5.043 4.516 1 98.81 15 ARG B CA 1
ATOM 673 C C . ARG B 1 15 ? -10.211 4.707 3.354 1 98.81 15 ARG B C 1
ATOM 675 O O . ARG B 1 15 ? -10.664 4.23 2.309 1 98.81 15 ARG B O 1
ATOM 682 N N . ALA B 1 16 ? -8.969 4.91 3.551 1 98.88 16 ALA B N 1
ATOM 683 C CA . ALA B 1 16 ? -7.941 4.484 2.605 1 98.88 16 ALA B CA 1
ATOM 684 C C . ALA B 1 16 ? -6.633 4.176 3.322 1 98.88 16 ALA B C 1
ATOM 686 O O . ALA B 1 16 ? -6.422 4.609 4.457 1 98.88 16 ALA B O 1
ATOM 687 N N . ALA B 1 17 ? -5.863 3.342 2.766 1 98.88 17 ALA B N 1
ATOM 688 C CA . ALA B 1 17 ? -4.453 3.205 3.129 1 98.88 17 ALA B CA 1
ATOM 689 C C . ALA B 1 17 ? -3.566 4.02 2.193 1 98.88 17 ALA B C 1
ATOM 691 O O . ALA B 1 17 ? -3.885 4.188 1.014 1 98.88 17 ALA B O 1
ATOM 692 N N . VAL B 1 18 ? -2.516 4.555 2.691 1 98.88 18 VAL B N 1
ATOM 693 C CA . VAL B 1 18 ? -1.521 5.273 1.904 1 98.88 18 VAL B CA 1
ATOM 694 C C . VAL B 1 18 ? -0.128 4.723 2.201 1 98.88 18 VAL B C 1
ATOM 696 O O . VAL B 1 18 ? 0.243 4.551 3.363 1 98.88 18 VAL B O 1
ATOM 699 N N . VAL B 1 19 ? 0.606 4.379 1.134 1 98.88 19 VAL B N 1
ATOM 700 C CA . VAL B 1 19 ? 1.987 3.939 1.308 1 98.88 19 VAL B CA 1
ATOM 701 C C . VAL B 1 19 ? 2.934 4.953 0.67 1 98.88 19 VAL B C 1
ATOM 703 O O . VAL B 1 19 ? 2.766 5.324 -0.495 1 98.88 19 VAL B O 1
ATOM 706 N N . VAL B 1 20 ? 3.879 5.43 1.461 1 98.69 20 VAL B N 1
ATOM 707 C CA . VAL B 1 20 ? 4.871 6.367 0.947 1 98.69 20 VAL B CA 1
ATOM 708 C C . VAL B 1 20 ? 6.258 5.98 1.447 1 98.69 20 VAL B C 1
ATOM 710 O O . VAL B 1 20 ? 6.391 5.188 2.383 1 98.69 20 VAL B O 1
ATOM 713 N N . ILE B 1 21 ? 7.273 6.543 0.731 1 98.19 21 ILE B N 1
ATOM 714 C CA . ILE B 1 21 ? 8.664 6.289 1.081 1 98.19 21 ILE B CA 1
ATOM 715 C C . ILE B 1 21 ? 9.352 7.602 1.453 1 98.19 21 ILE B C 1
ATOM 717 O O . ILE B 1 21 ? 9.281 8.578 0.707 1 98.19 21 ILE B O 1
ATOM 721 N N . HIS B 1 22 ? 10 7.582 2.656 1 98.25 22 HIS B N 1
ATOM 722 C CA . HIS B 1 22 ? 10.727 8.773 3.086 1 98.25 22 HIS B CA 1
ATOM 723 C C . HIS B 1 22 ? 11.797 8.414 4.113 1 98.25 22 HIS B C 1
ATOM 725 O O . HIS B 1 22 ? 11.812 7.305 4.645 1 98.25 22 HIS B O 1
ATOM 731 N N . ASP B 1 23 ? 12.602 9.422 4.363 1 97.25 23 ASP B N 1
ATOM 732 C CA . ASP B 1 23 ? 13.68 9.234 5.324 1 97.25 23 ASP B CA 1
ATOM 733 C C . ASP B 1 23 ? 13.164 9.344 6.758 1 97.25 23 ASP B C 1
ATOM 735 O O . ASP B 1 23 ? 13.75 8.773 7.68 1 97.25 23 ASP B O 1
ATOM 739 N N . ASN B 1 24 ? 12.109 10.156 6.98 1 97.31 24 ASN B N 1
ATOM 740 C CA . ASN B 1 24 ? 11.617 10.391 8.328 1 97.31 24 ASN B CA 1
ATOM 741 C C . ASN B 1 24 ? 10.102 10.562 8.352 1 97.31 24 ASN B C 1
ATOM 743 O O . ASN B 1 24 ? 9.469 10.719 7.305 1 97.31 24 ASN B O 1
ATOM 747 N N . GLU B 1 25 ? 9.523 10.531 9.539 1 98.12 25 GLU B N 1
ATOM 748 C CA . GLU B 1 25 ? 8.078 10.5 9.711 1 98.12 25 GLU B CA 1
ATOM 749 C C . GLU B 1 25 ? 7.441 11.82 9.289 1 98.12 25 GLU B C 1
ATOM 751 O O . GLU B 1 25 ? 6.355 11.836 8.703 1 98.12 25 GLU B O 1
ATOM 756 N N . GLU B 1 26 ? 8.086 12.914 9.617 1 97.94 26 GLU B N 1
ATOM 757 C CA . GLU B 1 26 ? 7.527 14.219 9.266 1 97.94 26 GLU B CA 1
ATOM 758 C C . GLU B 1 26 ? 7.328 14.344 7.758 1 97.94 26 GLU B C 1
ATOM 760 O O . GLU B 1 26 ? 6.25 14.734 7.301 1 97.94 26 GLU B O 1
ATOM 765 N N . GLU B 1 27 ? 8.352 14.008 7.023 1 98.31 27 GLU B N 1
ATOM 766 C CA . GLU B 1 27 ? 8.266 14.062 5.566 1 98.31 27 GLU B CA 1
ATOM 767 C C . GLU B 1 27 ? 7.293 13.016 5.031 1 98.31 27 GLU B C 1
ATOM 769 O O . GLU B 1 27 ? 6.621 13.242 4.027 1 98.31 27 GLU B O 1
ATOM 774 N N . ALA B 1 28 ? 7.215 11.891 5.684 1 98.5 28 ALA B N 1
ATOM 775 C CA . ALA B 1 28 ? 6.254 10.859 5.297 1 98.5 28 ALA B CA 1
ATOM 776 C C . ALA B 1 28 ? 4.82 11.367 5.434 1 98.5 28 ALA B C 1
ATOM 778 O O . ALA B 1 28 ? 3.984 11.125 4.562 1 98.5 28 ALA B O 1
ATOM 779 N N . PHE B 1 29 ? 4.52 12.117 6.539 1 98.69 29 PHE B N 1
ATOM 780 C CA . PHE B 1 29 ? 3.195 12.695 6.73 1 98.69 29 PHE B CA 1
ATOM 781 C C . PHE B 1 29 ? 2.867 13.68 5.617 1 98.69 29 PHE B C 1
ATOM 783 O O . PHE B 1 29 ? 1.769 13.656 5.059 1 98.69 29 PHE B O 1
ATOM 790 N N . ARG B 1 30 ? 3.818 14.492 5.297 1 98.06 30 ARG B N 1
ATOM 791 C CA . ARG B 1 30 ? 3.602 15.469 4.242 1 98.06 30 ARG B CA 1
ATOM 792 C C . ARG B 1 30 ? 3.34 14.789 2.902 1 98.06 30 ARG B C 1
ATOM 794 O O . ARG B 1 30 ? 2.422 15.172 2.174 1 98.06 30 ARG B O 1
ATOM 801 N N . SER B 1 31 ? 4.137 13.812 2.604 1 98.25 31 SER B N 1
ATOM 802 C CA . SER B 1 31 ? 3.979 13.086 1.345 1 98.25 31 SER B CA 1
ATOM 803 C C . SER B 1 31 ? 2.645 12.352 1.293 1 98.25 31 SER B C 1
ATOM 805 O O . SER B 1 31 ? 1.997 12.305 0.245 1 98.25 31 SER B O 1
ATOM 807 N N . ALA B 1 32 ? 2.275 11.75 2.447 1 98.5 32 ALA B N 1
ATOM 808 C CA . ALA B 1 32 ? 0.981 11.07 2.49 1 98.5 32 ALA B CA 1
ATOM 809 C C . ALA B 1 32 ? -0.155 12.039 2.18 1 98.5 32 ALA B C 1
ATOM 811 O O . ALA B 1 32 ? -1.038 11.734 1.376 1 98.5 32 ALA B O 1
ATOM 812 N N . GLN B 1 33 ? -0.104 13.18 2.789 1 97.81 33 GLN B N 1
ATOM 813 C CA . GLN B 1 33 ? -1.105 14.203 2.525 1 97.81 33 GLN B CA 1
ATOM 814 C C . GLN B 1 33 ? -1.108 14.609 1.054 1 97.81 33 GLN B C 1
ATOM 816 O O . GLN B 1 33 ? -2.172 14.742 0.444 1 97.81 33 GLN B O 1
ATOM 821 N N . ASN B 1 34 ? 0.055 14.797 0.496 1 97.44 34 ASN B N 1
ATOM 822 C CA . ASN B 1 34 ? 0.168 15.164 -0.909 1 97.44 34 ASN B CA 1
ATOM 823 C C . ASN B 1 34 ? -0.432 14.102 -1.822 1 97.44 34 ASN B C 1
ATOM 825 O O . ASN B 1 34 ? -1.133 14.43 -2.783 1 97.44 34 ASN B O 1
ATOM 829 N N . GLN B 1 35 ? -0.117 12.836 -1.582 1 98.06 35 GLN B N 1
ATOM 830 C CA . GLN B 1 35 ? -0.663 11.742 -2.377 1 98.06 35 GLN B CA 1
ATOM 831 C C . GLN B 1 35 ? -2.188 11.719 -2.314 1 98.06 35 GLN B C 1
ATOM 833 O O . GLN B 1 35 ? -2.854 11.492 -3.328 1 98.06 35 GLN B O 1
ATOM 838 N N . ILE B 1 36 ? -2.729 11.922 -1.081 1 98.31 36 ILE B N 1
ATOM 839 C CA . ILE B 1 36 ? -4.176 11.93 -0.897 1 98.31 36 ILE B CA 1
ATOM 840 C C . ILE B 1 36 ? -4.789 13.07 -1.706 1 98.31 36 ILE B C 1
ATOM 842 O O . ILE B 1 36 ? -5.789 12.875 -2.404 1 98.31 36 ILE B O 1
ATOM 846 N N . ASP B 1 37 ? -4.195 14.211 -1.649 1 97.06 37 ASP B N 1
ATOM 847 C CA . ASP B 1 37 ? -4.707 15.383 -2.348 1 97.06 37 ASP B CA 1
ATOM 848 C C . ASP B 1 37 ? -4.695 15.172 -3.859 1 97.06 37 ASP B C 1
ATOM 850 O O . ASP B 1 37 ? -5.621 15.602 -4.555 1 97.06 37 ASP B O 1
ATOM 854 N N . ARG B 1 38 ? -3.701 14.578 -4.316 1 96.69 38 ARG B N 1
ATOM 855 C CA . ARG B 1 38 ? -3.588 14.336 -5.754 1 96.69 38 ARG B CA 1
ATOM 856 C C . ARG B 1 38 ? -4.578 13.273 -6.207 1 96.69 38 ARG B C 1
ATOM 858 O O . ARG B 1 38 ? -5.066 13.312 -7.336 1 96.69 38 ARG B O 1
ATOM 865 N N . TYR B 1 39 ? -4.84 12.328 -5.41 1 97.38 39 TYR B N 1
ATOM 866 C CA . TYR B 1 39 ? -5.672 11.172 -5.742 1 97.38 39 TYR B CA 1
ATOM 867 C C . TYR B 1 39 ? -7.148 11.547 -5.746 1 97.38 39 TYR B C 1
ATOM 869 O O . TYR B 1 39 ? -7.918 11.078 -6.586 1 97.38 39 TYR B O 1
ATOM 877 N N . PHE B 1 40 ? -7.504 12.336 -4.727 1 97.19 40 PHE B N 1
ATOM 878 C CA . PHE B 1 40 ? -8.898 12.75 -4.617 1 97.19 40 PHE B CA 1
ATOM 879 C C . PHE B 1 40 ? -9.078 14.172 -5.137 1 97.19 40 PHE B C 1
ATOM 881 O O . PHE B 1 40 ? -8.57 15.125 -4.547 1 97.19 40 PHE B O 1
ATOM 888 N N . LEU B 1 41 ? -9.953 14.203 -6.207 1 93.06 41 LEU B N 1
ATOM 889 C CA . LEU B 1 41 ? -10.359 15.484 -6.77 1 93.06 41 LEU B CA 1
ATOM 890 C C . LEU B 1 41 ? -11.883 15.594 -6.836 1 93.06 41 LEU B C 1
ATOM 892 O O . LEU B 1 41 ? -12.523 14.859 -7.59 1 93.06 41 LEU B O 1
ATOM 896 N N . PRO B 1 42 ? -12.531 16.469 -6.148 1 94.06 42 PRO B N 1
ATOM 897 C CA . PRO B 1 42 ? -11.891 17.469 -5.285 1 94.06 42 PRO B CA 1
ATOM 898 C C . PRO B 1 42 ? -11.227 16.844 -4.059 1 94.06 42 PRO B C 1
ATOM 900 O O . PRO B 1 42 ? -11.453 15.664 -3.762 1 94.06 42 PRO B O 1
ATOM 903 N N . SER B 1 43 ? -10.414 17.625 -3.225 1 94.31 43 SER B N 1
ATOM 904 C CA . SER B 1 43 ? -9.742 17.125 -2.027 1 94.31 43 SER B CA 1
ATOM 905 C C . SER B 1 43 ? -10.75 16.656 -0.985 1 94.31 43 SER B C 1
ATOM 907 O O . SER B 1 43 ? -11.867 17.188 -0.905 1 94.31 43 SER B O 1
ATOM 909 N N . LYS B 1 44 ? -10.359 15.641 -0.208 1 95.94 44 LYS B N 1
ATOM 910 C CA . LYS B 1 44 ? -11.18 15.164 0.897 1 95.94 44 LYS B CA 1
ATOM 911 C C . LYS B 1 44 ? -10.656 15.664 2.236 1 95.94 44 LYS B C 1
ATOM 913 O O . LYS B 1 44 ? -9.445 15.727 2.449 1 95.94 44 LYS B O 1
ATOM 918 N N . SER B 1 45 ? -11.609 15.938 3.086 1 97.12 45 SER B N 1
ATOM 919 C CA . SER B 1 45 ? -11.242 16.344 4.441 1 97.12 45 SER B CA 1
ATOM 920 C C . SER B 1 45 ? -10.82 15.141 5.277 1 97.12 45 SER B C 1
ATOM 922 O O . SER B 1 45 ? -11.492 14.102 5.273 1 97.12 45 SER B O 1
ATOM 924 N N . ILE B 1 46 ? -9.727 15.367 5.992 1 98.38 46 ILE B N 1
ATOM 925 C CA . ILE B 1 46 ? -9.164 14.258 6.758 1 98.38 46 ILE B CA 1
ATOM 926 C C . ILE B 1 46 ? -9.586 14.383 8.219 1 98.38 46 ILE B C 1
ATOM 928 O O . ILE B 1 46 ? -9.352 15.414 8.852 1 98.38 46 ILE B O 1
ATOM 932 N N . LYS B 1 47 ? -10.234 13.352 8.672 1 98.56 47 LYS B N 1
ATOM 933 C CA . LYS B 1 47 ? -10.555 13.266 10.094 1 98.56 47 LYS B CA 1
ATOM 934 C C . LYS B 1 47 ? -9.367 12.734 10.891 1 98.56 47 LYS B C 1
ATOM 936 O O . LYS B 1 47 ? -9.047 13.258 11.961 1 98.56 47 LYS B O 1
ATOM 941 N N . GLU B 1 48 ? -8.734 11.688 10.391 1 98.5 48 GLU B N 1
ATOM 942 C CA . GLU B 1 48 ? -7.594 11.062 11.047 1 98.5 48 GLU B CA 1
ATOM 943 C C . GLU B 1 48 ? -6.578 10.547 10.031 1 98.5 48 GLU B C 1
ATOM 945 O O . GLU B 1 48 ? -6.953 10 9 1 98.5 48 GLU B O 1
ATOM 950 N N . LEU B 1 49 ? -5.328 10.734 10.312 1 98.69 49 LEU B N 1
ATOM 951 C CA . LEU B 1 49 ? -4.203 10.203 9.555 1 98.69 49 LEU B CA 1
ATOM 952 C C . LEU B 1 49 ? -3.139 9.633 10.492 1 98.69 49 LEU B C 1
ATOM 954 O O . LEU B 1 49 ? -2.578 10.367 11.312 1 98.69 49 LEU B O 1
ATOM 958 N N . ALA B 1 50 ? -2.918 8.375 10.383 1 98.69 50 ALA B N 1
ATOM 959 C CA . ALA B 1 50 ? -2.014 7.758 11.352 1 98.69 50 ALA B CA 1
ATOM 960 C C . ALA B 1 50 ? -1.083 6.758 10.672 1 98.69 50 ALA B C 1
ATOM 962 O O . ALA B 1 50 ? -1.502 6.016 9.781 1 98.69 50 ALA B O 1
ATOM 963 N N . ILE B 1 51 ? 0.146 6.715 11.094 1 98.75 51 ILE B N 1
ATOM 964 C CA . ILE B 1 51 ? 1.063 5.656 10.688 1 98.75 51 ILE B CA 1
ATOM 965 C C . ILE B 1 51 ? 0.661 4.34 11.344 1 98.75 51 ILE B C 1
ATOM 967 O O . ILE B 1 51 ? 0.499 4.273 12.562 1 98.75 51 ILE B O 1
ATOM 971 N N . VAL B 1 52 ? 0.518 3.322 10.508 1 98.38 52 VAL B N 1
ATOM 972 C CA . VAL B 1 52 ? 0.136 2.016 11.031 1 98.38 52 VAL B CA 1
ATOM 973 C C . VAL B 1 52 ? 1.36 1.106 11.102 1 98.38 52 VAL B C 1
ATOM 975 O O . VAL B 1 52 ? 1.444 0.229 11.961 1 98.38 52 VAL B O 1
ATOM 978 N N . GLU B 1 53 ? 2.244 1.19 10.148 1 98.06 53 GLU B N 1
ATOM 979 C CA . GLU B 1 53 ? 3.416 0.329 10.039 1 9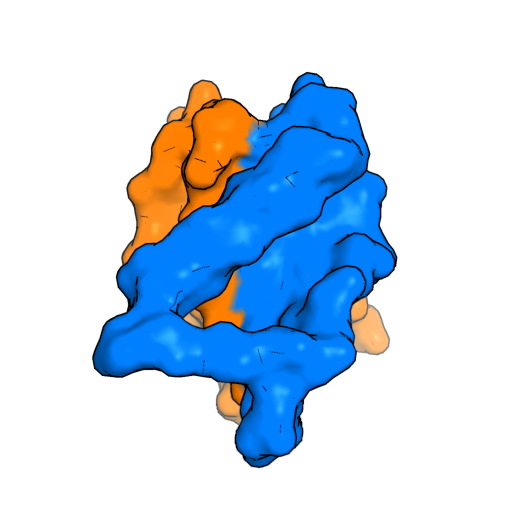8.06 53 GLU B CA 1
ATOM 980 C C . GLU B 1 53 ? 4.574 1.054 9.359 1 98.06 53 GLU B C 1
ATOM 982 O O . GLU B 1 53 ? 4.355 1.872 8.461 1 98.06 53 GLU B O 1
ATOM 987 N N . LYS B 1 54 ? 5.758 0.874 9.844 1 97.94 54 LYS B N 1
ATOM 988 C CA . LYS B 1 54 ? 7.008 1.354 9.266 1 97.94 54 LYS B CA 1
ATOM 989 C C . LYS B 1 54 ? 7.969 0.198 8.992 1 97.94 54 LYS B C 1
ATOM 991 O O . LYS B 1 54 ? 8.211 -0.631 9.875 1 97.94 54 LYS B O 1
ATOM 996 N N . LYS B 1 55 ? 8.422 0.176 7.723 1 97 55 LYS B N 1
ATOM 997 C CA . LYS B 1 55 ? 9.391 -0.843 7.324 1 97 55 LYS B CA 1
ATOM 998 C C . LYS B 1 55 ? 10.547 -0.225 6.547 1 97 55 LYS B C 1
ATOM 1000 O O . LYS B 1 55 ? 10.398 0.842 5.949 1 97 55 LYS B O 1
ATOM 1005 N N . PRO B 1 56 ? 11.711 -0.951 6.578 1 96.81 56 PRO B N 1
ATOM 1006 C CA . PRO B 1 56 ? 12.734 -0.5 5.633 1 96.81 56 PRO B CA 1
ATOM 1007 C C . PRO B 1 56 ? 12.25 -0.536 4.184 1 96.81 56 PRO B C 1
ATOM 1009 O O . PRO B 1 56 ? 11.539 -1.465 3.787 1 96.81 56 PRO B O 1
ATOM 1012 N N . ALA B 1 57 ? 12.523 0.516 3.447 1 96.69 57 ALA B N 1
ATOM 1013 C CA . ALA B 1 57 ? 12.219 0.518 2.02 1 96.69 57 ALA B CA 1
ATOM 1014 C C . ALA B 1 57 ? 13.258 -0.2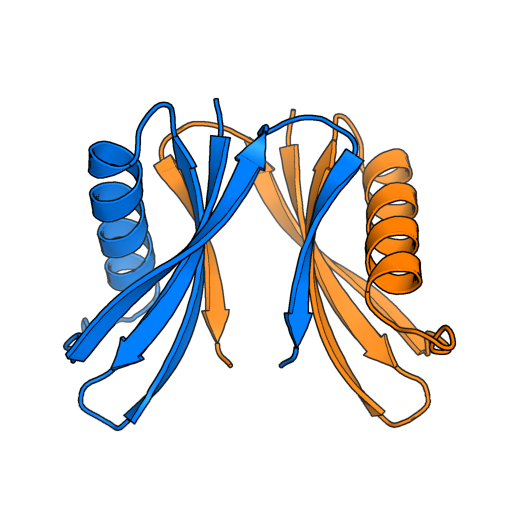79 1.234 1 96.69 57 ALA B C 1
ATOM 1016 O O . ALA B 1 57 ? 14.055 0.294 0.49 1 96.69 57 ALA B O 1
ATOM 1017 N N . GLU B 1 58 ? 13.211 -1.567 1.395 1 95.75 58 GLU B N 1
ATOM 1018 C CA . GLU B 1 58 ? 14.18 -2.477 0.792 1 95.75 58 GLU B CA 1
ATOM 1019 C C . GLU B 1 58 ? 13.484 -3.645 0.1 1 95.75 58 GLU B C 1
ATOM 1021 O O . GLU B 1 58 ? 12.32 -3.932 0.375 1 95.75 58 GLU B O 1
ATOM 1026 N N . ALA B 1 59 ? 14.312 -4.215 -0.785 1 95.12 59 ALA B N 1
ATOM 1027 C CA . ALA B 1 59 ? 13.789 -5.371 -1.502 1 95.12 59 ALA B CA 1
ATOM 1028 C C . ALA B 1 59 ? 13.266 -6.43 -0.531 1 95.12 59 ALA B C 1
ATOM 1030 O O . ALA B 1 59 ? 13.922 -6.742 0.464 1 95.12 59 ALA B O 1
ATOM 1031 N N . GLY B 1 60 ? 12.086 -6.918 -0.912 1 92.12 60 GLY B N 1
ATOM 1032 C CA . GLY B 1 60 ? 11.539 -8.023 -0.142 1 92.12 60 GLY B CA 1
ATOM 1033 C C . GLY B 1 60 ? 10.555 -7.582 0.926 1 92.12 60 GLY B C 1
ATOM 1034 O O . GLY B 1 60 ? 9.773 -8.391 1.429 1 92.12 60 GLY B O 1
ATOM 1035 N N . TRP B 1 61 ? 10.688 -6.375 1.314 1 92.44 61 TRP B N 1
ATOM 1036 C CA . TRP B 1 61 ? 9.734 -5.828 2.273 1 92.44 61 TRP B CA 1
ATOM 1037 C C . TRP B 1 61 ? 8.484 -5.309 1.565 1 92.44 61 TRP B C 1
ATOM 1039 O O . TRP B 1 61 ? 8.516 -5.016 0.368 1 92.44 61 TRP B O 1
ATOM 1049 N N . GLY B 1 62 ? 7.355 -5.309 2.297 1 97.19 62 GLY B N 1
ATOM 1050 C CA . GLY B 1 62 ? 6.121 -4.852 1.674 1 97.19 62 GLY B CA 1
ATOM 1051 C C . GLY B 1 62 ? 4.934 -4.879 2.615 1 97.19 62 GLY B C 1
ATOM 1052 O O . GLY B 1 62 ? 5.09 -5.105 3.816 1 97.19 62 GLY B O 1
ATOM 1053 N N . TYR B 1 63 ? 3.887 -4.508 2.094 1 98.69 63 TYR B N 1
ATOM 1054 C CA . TYR B 1 63 ? 2.643 -4.418 2.85 1 98.69 63 TYR B CA 1
ATOM 1055 C C . TYR B 1 63 ? 1.521 -5.172 2.145 1 98.69 63 TYR B C 1
ATOM 1057 O O . TYR B 1 63 ? 1.414 -5.137 0.917 1 98.69 63 TYR B O 1
ATOM 1065 N N . VAL B 1 64 ? 0.718 -5.84 2.979 1 98.75 64 VAL B N 1
ATOM 1066 C CA . VAL B 1 64 ? -0.563 -6.371 2.525 1 98.75 64 VAL B CA 1
ATOM 1067 C C . VAL B 1 64 ? -1.703 -5.543 3.119 1 98.75 64 VAL B C 1
ATOM 1069 O O . VAL B 1 64 ? -1.738 -5.301 4.328 1 98.75 64 VAL B O 1
ATOM 1072 N N . ILE B 1 65 ? -2.605 -5.102 2.258 1 98.75 65 ILE B N 1
ATOM 1073 C CA . ILE B 1 65 ? -3.727 -4.258 2.658 1 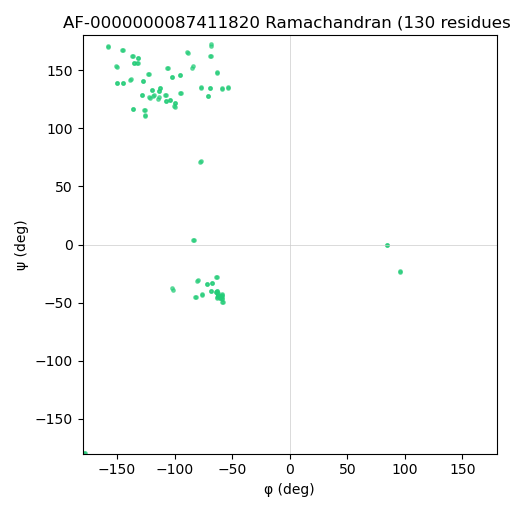98.75 65 ILE B CA 1
ATOM 1074 C C . ILE B 1 65 ? -5.039 -4.891 2.203 1 98.75 65 ILE B C 1
ATOM 1076 O O . ILE B 1 65 ? -5.32 -4.961 1.004 1 98.75 65 ILE B O 1
ATOM 1080 N N . GLU B 1 66 ? -5.762 -5.32 3.203 1 98.31 66 GLU B N 1
ATOM 1081 C CA . GLU B 1 66 ? -7.051 -5.91 2.861 1 98.31 66 GLU B CA 1
ATOM 1082 C C . GLU B 1 66 ? -8.023 -4.855 2.34 1 98.31 66 GLU B C 1
ATOM 1084 O O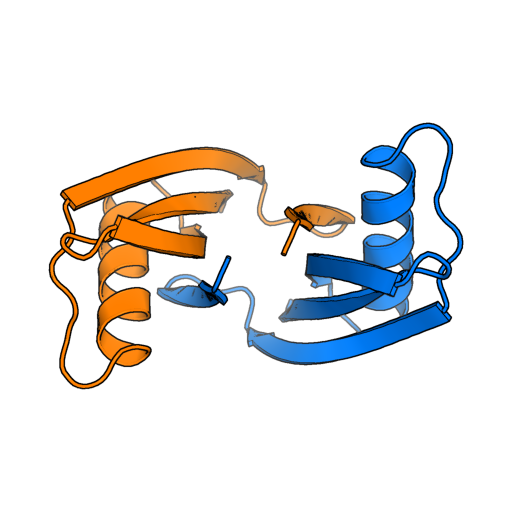 . GLU B 1 66 ? -8.07 -3.738 2.859 1 98.31 66 GLU B O 1
ATOM 1089 N N . LEU B 1 67 ? -8.719 -5.207 1.231 1 96.81 67 LEU B N 1
ATOM 1090 C CA . LEU B 1 67 ? -9.633 -4.266 0.592 1 96.81 67 LEU B CA 1
ATOM 1091 C C . LEU B 1 67 ? -11.07 -4.523 1.021 1 96.81 67 LEU B C 1
ATOM 1093 O O . LEU B 1 67 ? -11.43 -5.652 1.368 1 96.81 67 LEU B O 1
#